Protein AF-A0A972MW54-F1 (afdb_monomer_lite)

pLDDT: mean 91.7, std 4.63, range [66.12, 96.25]

Secondary structure (DSSP, 8-state):
--GGG-BTTB--SS--SSPPPEEEEEEEETTEEEEEEEEPPHHHHHHHHHHTT-SSHHHHHHHHHGGGT--HHHHHHHHHHHHHHHHHTTSS---

Radius of gyration: 15.99 Å; chains: 1; bounding box: 40×33×39 Å

Sequence (95 aa):
WPVHQLSPEFQPSSPPDTATTLLVYRREEADEDVIDFMALTPMLYQVLTLLETAPTAYAAFEEVARPYQMPSVQLQAFAQQTIRDLINQGILRSA

Structure (mmCIF, N/CA/C/O backbone):
data_AF-A0A972MW54-F1
#
_entry.id   AF-A0A972MW54-F1
#
loop_
_atom_site.group_PDB
_atom_site.id
_atom_site.type_symbol
_atom_site.label_atom_id
_atom_site.label_alt_id
_atom_site.label_comp_id
_atom_site.label_asym_id
_atom_site.label_entity_id
_atom_site.label_seq_id
_atom_site.pdbx_PDB_ins_code
_atom_site.Cartn_x
_atom_site.Cartn_y
_atom_site.Cartn_z
_atom_site.occupancy
_atom_site.B_iso_or_equiv
_atom_site.auth_seq_id
_atom_site.auth_comp_id
_atom_site.auth_asym_id
_atom_site.auth_atom_id
_atom_site.pdbx_PDB_model_num
ATOM 1 N N . TRP A 1 1 ? -11.239 -9.373 8.427 1.00 88.31 1 TRP A N 1
ATOM 2 C CA . TRP A 1 1 ? -12.166 -8.378 8.997 1.00 88.31 1 TRP A CA 1
ATOM 3 C C . TRP A 1 1 ? -11.792 -6.993 8.495 1.00 88.31 1 TRP A C 1
ATOM 5 O O . TRP A 1 1 ? -10.598 -6.701 8.481 1.00 88.31 1 TRP A O 1
ATOM 15 N N . PRO A 1 2 ? -12.756 -6.146 8.096 1.00 91.12 2 PRO A N 1
ATOM 16 C CA . PRO A 1 2 ? -12.498 -4.768 7.686 1.00 91.12 2 PRO A CA 1
ATOM 17 C C . PRO A 1 2 ? -12.318 -3.883 8.926 1.00 91.12 2 PRO A C 1
ATOM 19 O O . PRO A 1 2 ? -13.169 -3.065 9.246 1.00 91.12 2 PRO A O 1
ATOM 22 N N . VAL A 1 3 ? -11.217 -4.078 9.657 1.00 92.31 3 VAL A N 1
ATOM 23 C CA . VAL A 1 3 ? -11.016 -3.455 10.981 1.00 92.31 3 VAL A CA 1
ATOM 24 C C . VAL A 1 3 ? -11.105 -1.925 10.958 1.00 92.31 3 VAL A C 1
ATOM 26 O O . VAL A 1 3 ? -11.630 -1.345 11.896 1.00 92.31 3 VAL A O 1
ATOM 29 N N . HIS A 1 4 ? -10.704 -1.298 9.849 1.00 92.56 4 HIS A N 1
ATOM 30 C CA . HIS A 1 4 ? -10.823 0.145 9.602 1.00 92.56 4 HIS A CA 1
ATOM 31 C C . HIS A 1 4 ? -12.266 0.685 9.571 1.00 92.56 4 HIS A C 1
ATOM 33 O O . HIS A 1 4 ? -12.455 1.893 9.603 1.00 92.56 4 HIS A O 1
ATOM 39 N N . GLN A 1 5 ? -13.277 -0.184 9.473 1.00 92.81 5 GLN A N 1
ATOM 40 C CA . GLN A 1 5 ? -14.694 0.200 9.455 1.00 92.81 5 GLN A CA 1
ATOM 41 C C . GLN A 1 5 ? -15.406 -0.119 10.767 1.00 92.81 5 GLN A C 1
ATOM 43 O O . GLN A 1 5 ? -16.557 0.267 10.929 1.00 92.81 5 GLN A O 1
ATOM 48 N N . LEU A 1 6 ? -14.769 -0.863 11.679 1.00 92.00 6 LEU A N 1
ATOM 49 C CA . LEU A 1 6 ? -15.428 -1.291 12.907 1.00 92.00 6 LEU A CA 1
ATOM 50 C C . LEU A 1 6 ? -15.725 -0.077 13.787 1.00 92.00 6 LEU A C 1
ATOM 52 O O . LEU A 1 6 ? -14.822 0.647 14.200 1.00 92.00 6 LEU A O 1
ATOM 56 N N . SER A 1 7 ? -17.003 0.113 14.090 1.00 93.69 7 SER A N 1
ATOM 57 C CA . SER A 1 7 ? -17.505 1.177 14.956 1.00 93.69 7 SER A CA 1
ATOM 58 C C . SER A 1 7 ? -18.731 0.674 15.724 1.00 93.69 7 SER A C 1
ATOM 60 O O . SER A 1 7 ? -19.251 -0.399 15.403 1.00 93.69 7 SER A O 1
ATOM 62 N N . PRO A 1 8 ? -19.242 1.415 16.723 1.00 95.38 8 PRO A N 1
ATOM 63 C CA . PRO A 1 8 ? -20.514 1.075 17.357 1.00 95.38 8 PRO A CA 1
ATOM 64 C C . PRO A 1 8 ? -21.667 0.887 16.353 1.00 95.38 8 PRO A C 1
ATOM 66 O O . PRO A 1 8 ? -22.517 0.023 16.559 1.00 95.38 8 PRO A O 1
ATOM 69 N N . GLU A 1 9 ? -21.666 1.641 15.253 1.00 95.88 9 GLU A N 1
ATOM 70 C CA . GLU A 1 9 ? -22.666 1.610 14.180 1.00 95.88 9 GLU A CA 1
ATOM 71 C C . GLU A 1 9 ? -22.413 0.503 13.141 1.00 95.88 9 GLU A C 1
ATOM 73 O O . GLU A 1 9 ? -23.347 0.094 12.448 1.00 95.88 9 GLU A O 1
ATOM 78 N N . PHE A 1 10 ? -21.181 -0.008 13.031 1.00 92.69 10 PHE A N 1
ATOM 79 C CA . PHE A 1 10 ? -20.803 -1.056 12.081 1.00 92.69 10 PHE A CA 1
ATOM 80 C C . PHE A 1 10 ? -20.095 -2.229 12.773 1.00 92.69 10 PHE A C 1
ATOM 82 O O . PHE A 1 10 ? -18.870 -2.277 12.908 1.00 92.69 10 PHE A O 1
ATOM 89 N N . GLN A 1 11 ? -20.900 -3.212 13.184 1.00 93.62 11 GLN A N 1
ATOM 90 C CA . GLN A 1 11 ? -20.461 -4.430 13.871 1.00 93.62 11 GLN A CA 1
AT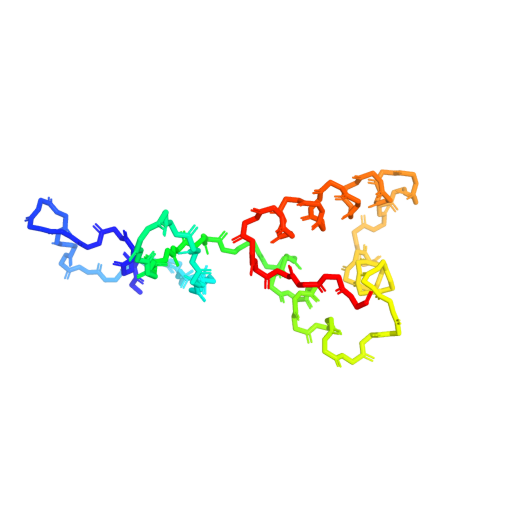OM 91 C C . GLN A 1 11 ? -20.909 -5.671 13.081 1.00 93.62 11 GLN A C 1
ATOM 93 O O . GLN A 1 11 ? -21.932 -6.279 13.408 1.00 93.62 11 GLN A O 1
ATOM 98 N N . PRO A 1 12 ? -20.201 -6.042 11.997 1.00 91.62 12 PRO A N 1
ATOM 99 C CA . PRO A 1 12 ? -20.566 -7.204 11.197 1.00 91.62 12 PRO A CA 1
ATOM 100 C C . PRO A 1 12 ? -20.520 -8.480 12.047 1.00 91.62 12 PRO A C 1
ATOM 102 O O . PRO A 1 12 ? -19.539 -8.754 12.735 1.00 91.62 12 PRO A O 1
ATOM 105 N N . SER A 1 13 ? -21.578 -9.287 11.973 1.00 93.75 13 SER A N 1
ATOM 106 C CA . SER A 1 13 ? -21.703 -10.548 12.717 1.00 93.75 13 SER A CA 1
ATOM 107 C C . SER A 1 13 ? -21.007 -11.735 12.042 1.00 93.75 13 SER A C 1
ATOM 109 O O . SER A 1 13 ? -20.915 -12.814 12.626 1.00 93.75 13 SER A O 1
ATOM 111 N N . SER A 1 14 ? -20.517 -11.551 10.815 1.00 92.94 14 SER A N 1
ATOM 112 C CA . SER A 1 14 ? -19.797 -12.560 10.036 1.00 92.94 14 SER A CA 1
ATOM 113 C C . SER A 1 14 ? -18.629 -11.924 9.274 1.00 92.94 14 SER A C 1
ATOM 115 O O . SER A 1 14 ? -18.691 -10.737 8.934 1.00 92.94 14 SER A O 1
ATOM 117 N N . PRO A 1 15 ? -17.535 -12.673 9.045 1.00 89.44 15 PRO A N 1
ATOM 118 C CA . PRO A 1 15 ? -16.412 -12.171 8.268 1.00 89.44 15 PRO A C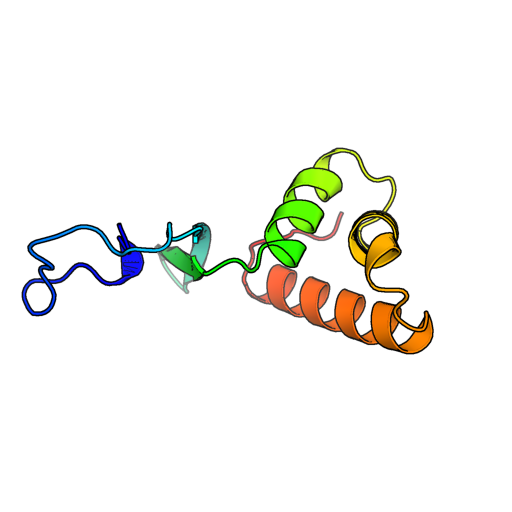A 1
ATOM 119 C C . PRO A 1 15 ? -16.823 -11.961 6.801 1.00 89.44 15 PRO A C 1
ATOM 121 O O . PRO A 1 15 ? -17.674 -12.693 6.301 1.00 89.44 15 PRO A O 1
ATOM 124 N N . PRO A 1 16 ? -16.213 -10.992 6.094 1.00 91.00 16 PRO A N 1
ATOM 125 C CA . PRO A 1 16 ? -16.461 -10.808 4.668 1.00 91.00 16 PRO A CA 1
ATOM 126 C C . PRO A 1 16 ? -15.944 -12.001 3.854 1.00 91.00 16 PRO A C 1
ATOM 128 O O . PRO A 1 16 ? -14.936 -12.610 4.219 1.00 91.00 16 PRO A O 1
ATOM 131 N N . ASP A 1 17 ? -16.576 -12.257 2.706 1.00 93.44 17 ASP A N 1
ATOM 132 C CA . ASP A 1 17 ? -16.174 -13.323 1.774 1.00 93.44 17 ASP A CA 1
ATOM 133 C C . ASP A 1 17 ? -14.744 -13.137 1.247 1.00 93.44 17 ASP A C 1
ATOM 135 O O . ASP A 1 17 ? -14.031 -14.100 0.976 1.00 93.44 17 ASP A O 1
ATOM 139 N N . THR A 1 18 ? -14.313 -11.880 1.099 1.00 89.31 18 THR A N 1
ATOM 140 C CA . THR A 1 18 ? -12.958 -11.524 0.664 1.00 89.31 18 THR A CA 1
ATOM 141 C C . THR A 1 18 ? -12.166 -10.928 1.818 1.00 89.31 18 THR A C 1
ATOM 143 O O . THR A 1 18 ? -12.644 -10.048 2.540 1.00 89.31 18 THR A O 1
ATOM 146 N N . ALA A 1 19 ? -10.921 -11.380 1.974 1.00 89.81 19 ALA A N 1
ATOM 147 C CA . ALA A 1 19 ? -10.010 -10.824 2.961 1.00 89.81 19 ALA A CA 1
ATOM 148 C C . ALA A 1 19 ? -9.735 -9.338 2.685 1.00 89.81 19 ALA A C 1
ATOM 150 O O . ALA A 1 19 ? -9.513 -8.921 1.551 1.00 89.81 19 ALA A O 1
ATOM 151 N N . THR A 1 20 ? -9.722 -8.538 3.748 1.00 91.75 20 THR A N 1
ATOM 152 C CA . THR A 1 20 ? -9.344 -7.126 3.675 1.00 91.75 20 THR A CA 1
ATOM 153 C C . THR A 1 20 ? -7.841 -7.001 3.897 1.00 91.75 20 THR A C 1
ATOM 155 O O . THR A 1 20 ? -7.361 -7.329 4.982 1.00 91.75 20 THR A O 1
ATOM 158 N N . THR A 1 21 ? -7.112 -6.501 2.901 1.00 94.81 21 THR A N 1
ATOM 159 C CA . THR A 1 21 ? -5.688 -6.164 3.031 1.00 94.81 21 THR A CA 1
ATOM 160 C C . THR A 1 21 ? -5.555 -4.666 3.257 1.00 94.81 21 THR A C 1
ATOM 162 O O . THR A 1 21 ? -5.971 -3.867 2.418 1.00 94.81 21 THR A O 1
ATOM 165 N N . LEU A 1 22 ? -5.002 -4.288 4.406 1.00 95.69 22 LEU A N 1
ATOM 166 C CA . LEU A 1 22 ? -4.864 -2.897 4.825 1.00 95.69 22 LEU A CA 1
ATOM 167 C C . LEU A 1 22 ? -3.389 -2.554 5.001 1.00 95.69 22 LEU A C 1
ATOM 169 O O . LEU A 1 22 ? -2.638 -3.325 5.598 1.00 95.69 22 LEU A O 1
ATOM 173 N N . LEU A 1 23 ? -3.006 -1.378 4.523 1.00 94.94 23 LEU A N 1
ATOM 174 C CA . LEU A 1 23 ? -1.828 -0.671 4.984 1.00 94.94 23 LEU A CA 1
ATOM 175 C C . LEU A 1 23 ? -2.220 0.139 6.217 1.00 94.94 23 LEU A C 1
ATOM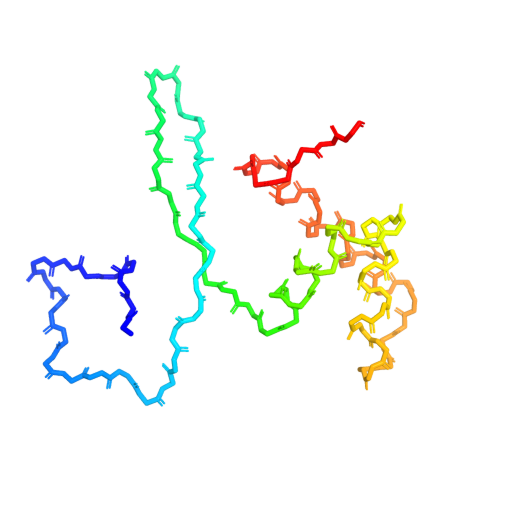 177 O O . LEU A 1 23 ? -3.170 0.919 6.162 1.00 94.94 23 LEU A O 1
ATOM 181 N N . VAL A 1 24 ? -1.483 -0.050 7.305 1.00 94.94 24 VAL A N 1
ATOM 182 C CA . VAL A 1 24 ? -1.612 0.743 8.529 1.00 94.94 24 VAL A CA 1
ATOM 183 C C . VAL A 1 24 ? -0.397 1.646 8.599 1.00 94.94 24 VAL A C 1
ATOM 185 O O . VAL A 1 24 ? 0.730 1.156 8.530 1.00 94.94 24 VAL A O 1
ATOM 188 N N . TYR A 1 25 ? -0.612 2.949 8.699 1.00 93.31 25 TYR A N 1
ATOM 189 C CA . TYR A 1 25 ? 0.478 3.913 8.696 1.00 93.31 25 TYR A CA 1
ATOM 190 C C . TYR A 1 25 ? 0.205 5.048 9.667 1.00 93.31 25 TYR A C 1
ATOM 192 O O . TYR A 1 25 ? -0.918 5.274 10.116 1.00 93.31 25 TYR A O 1
ATOM 200 N N . ARG A 1 26 ? 1.285 5.739 10.011 1.00 92.00 26 ARG A N 1
ATOM 201 C CA . ARG A 1 26 ? 1.251 6.912 10.864 1.00 92.00 26 ARG A CA 1
ATOM 202 C C . ARG A 1 26 ? 1.274 8.150 9.989 1.00 92.00 26 ARG A C 1
ATOM 204 O O . ARG A 1 26 ? 2.153 8.279 9.138 1.00 92.00 26 ARG A O 1
ATOM 211 N N 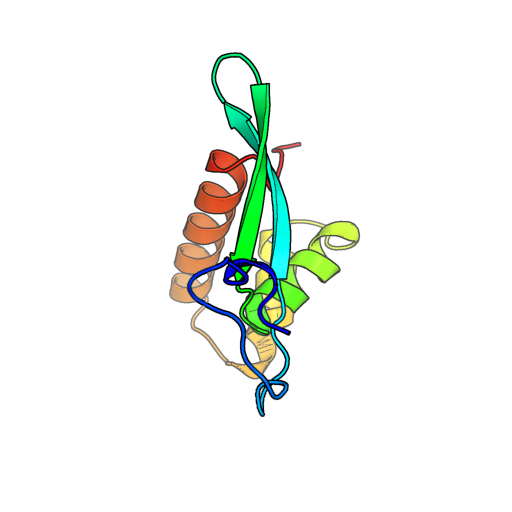. ARG A 1 27 ? 0.337 9.053 10.231 1.00 88.12 27 ARG A N 1
ATOM 212 C CA . ARG A 1 27 ? 0.278 10.377 9.627 1.00 88.12 27 ARG A CA 1
ATOM 213 C C . ARG A 1 27 ? 0.567 11.397 10.721 1.00 88.12 27 ARG A C 1
ATOM 215 O O . ARG A 1 27 ? -0.056 11.358 11.777 1.00 88.12 27 ARG A O 1
ATOM 222 N N . GLU A 1 28 ? 1.525 12.280 10.466 1.00 82.00 28 GLU A N 1
ATOM 223 C CA . GLU A 1 28 ? 1.782 13.419 11.348 1.00 82.00 28 GLU A CA 1
ATOM 224 C C . GLU A 1 28 ? 0.674 14.451 11.110 1.00 82.00 28 GLU A C 1
ATOM 226 O O . GLU A 1 28 ? 0.502 14.961 9.999 1.00 82.00 28 GLU A O 1
ATOM 231 N N . GLU A 1 29 ? -0.120 14.711 12.142 1.00 80.81 29 GLU A N 1
ATOM 232 C CA . GLU A 1 29 ? -1.062 15.822 12.202 1.00 80.81 29 GLU A CA 1
ATOM 233 C C . GLU A 1 29 ? -0.525 16.836 13.221 1.00 80.81 29 GLU A C 1
ATOM 235 O O . GLU A 1 29 ? 0.254 16.457 14.088 1.00 80.81 29 GLU A O 1
ATOM 240 N N . ALA A 1 30 ? -0.860 18.123 13.071 1.00 74.50 30 ALA A N 1
ATOM 241 C CA . ALA A 1 30 ? -0.113 19.282 13.592 1.00 74.50 30 ALA A CA 1
ATOM 242 C C . ALA A 1 30 ? 0.529 19.149 14.993 1.00 74.50 30 ALA A C 1
ATOM 244 O O . ALA A 1 30 ? 1.613 19.692 15.192 1.00 74.50 30 ALA A O 1
ATOM 245 N N . ASP A 1 31 ? -0.101 18.424 15.920 1.00 80.25 31 ASP A N 1
ATOM 246 C CA . ASP A 1 31 ? 0.379 18.223 17.289 1.00 80.25 31 ASP A CA 1
ATOM 247 C C . ASP A 1 31 ? 0.330 16.752 17.769 1.00 80.25 31 ASP A C 1
ATOM 249 O O . ASP A 1 31 ? 0.672 16.475 18.921 1.00 80.25 31 ASP A O 1
ATOM 253 N N . GLU A 1 32 ? -0.079 15.794 16.925 1.00 84.00 32 GLU A N 1
ATOM 254 C CA . GLU A 1 32 ? -0.198 14.382 17.311 1.00 84.00 32 GLU A CA 1
ATOM 255 C C . GLU A 1 32 ? 0.009 13.388 16.156 1.00 84.00 32 GLU A C 1
ATOM 257 O O . GLU A 1 32 ? -0.294 13.641 14.989 1.00 84.00 32 GLU A O 1
ATOM 262 N N . ASP A 1 33 ? 0.523 12.210 16.509 1.00 85.31 33 ASP A N 1
ATOM 263 C CA . ASP A 1 33 ? 0.610 11.073 15.600 1.00 85.31 33 ASP A CA 1
ATOM 264 C C . ASP A 1 33 ? -0.767 10.409 15.479 1.00 85.31 33 ASP A C 1
ATOM 266 O O . ASP A 1 33 ? -1.275 9.834 16.445 1.00 85.31 33 ASP A O 1
ATOM 270 N N . VAL A 1 34 ? -1.343 10.416 14.276 1.00 89.62 34 VAL A N 1
ATOM 271 C CA . VAL A 1 34 ? -2.605 9.727 13.984 1.00 89.62 34 VAL A CA 1
ATOM 272 C C . VAL A 1 34 ? -2.321 8.439 13.216 1.00 89.62 34 VAL A C 1
ATOM 274 O O . VAL A 1 34 ? -1.527 8.415 12.274 1.00 89.62 34 VAL A O 1
ATOM 277 N N . ILE A 1 35 ? -2.971 7.345 13.617 1.00 91.19 35 ILE A N 1
ATOM 278 C CA . ILE A 1 35 ? -2.937 6.077 12.881 1.00 91.19 35 ILE A CA 1
ATOM 279 C C . ILE A 1 35 ? -4.079 6.058 11.874 1.00 91.19 35 ILE A C 1
ATOM 281 O O . ILE A 1 35 ? -5.232 6.277 12.238 1.00 91.19 35 ILE A O 1
ATOM 285 N N . ASP A 1 36 ? -3.751 5.754 10.624 1.00 92.69 36 ASP A N 1
ATOM 286 C CA . ASP A 1 36 ? -4.703 5.698 9.522 1.00 92.69 36 ASP A CA 1
ATOM 287 C C . ASP A 1 36 ? -4.592 4.370 8.756 1.00 92.69 36 ASP A C 1
ATOM 289 O O . ASP A 1 36 ? -3.622 3.610 8.89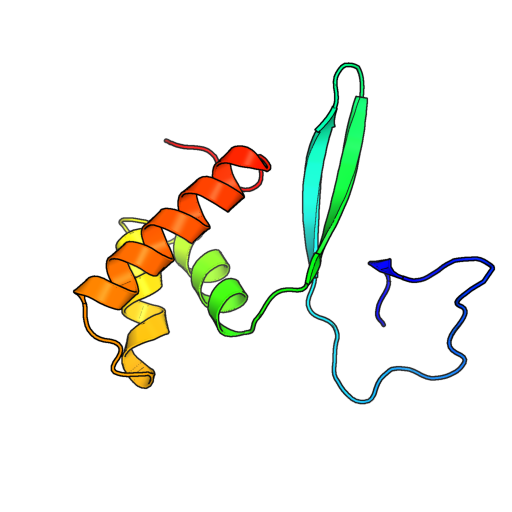6 1.00 92.69 36 ASP A O 1
ATOM 293 N N . PHE A 1 37 ? -5.617 4.074 7.960 1.00 94.56 37 PHE A N 1
ATOM 294 C CA . PHE A 1 37 ? -5.770 2.820 7.237 1.00 94.56 37 PHE A CA 1
ATOM 295 C C . PHE A 1 37 ? -6.058 3.071 5.759 1.00 94.56 37 PHE A C 1
ATOM 297 O O . PHE A 1 37 ? -7.006 3.762 5.399 1.00 94.56 37 PHE A O 1
ATOM 304 N N . MET A 1 38 ? -5.313 2.398 4.884 1.00 93.62 38 MET A N 1
ATOM 305 C CA . MET A 1 38 ? -5.575 2.382 3.446 1.00 93.62 38 MET A CA 1
ATOM 306 C C . MET A 1 38 ? -5.823 0.953 2.972 1.00 93.62 38 MET A C 1
ATOM 308 O O . MET A 1 38 ? -5.011 0.059 3.205 1.00 93.62 38 MET A O 1
ATOM 312 N N . ALA A 1 39 ? -6.925 0.727 2.258 1.00 93.50 39 ALA A N 1
ATOM 313 C CA . ALA A 1 39 ? -7.143 -0.540 1.569 1.00 93.50 39 ALA A CA 1
ATOM 314 C C . ALA A 1 39 ? -6.147 -0.700 0.415 1.00 93.50 39 ALA A C 1
ATOM 316 O O . ALA A 1 39 ? -6.055 0.156 -0.465 1.00 93.50 39 ALA A O 1
ATOM 317 N N . LEU A 1 40 ? -5.410 -1.810 0.410 1.00 93.94 40 LEU A N 1
ATOM 318 C CA . LEU A 1 40 ? -4.431 -2.102 -0.628 1.00 93.94 40 LEU A CA 1
ATOM 319 C C . LEU A 1 40 ? -5.045 -2.929 -1.751 1.00 93.94 40 LEU A C 1
ATOM 321 O O . LEU A 1 40 ? -5.709 -3.941 -1.521 1.00 93.94 40 LEU A O 1
ATOM 325 N N . THR A 1 41 ? -4.731 -2.545 -2.986 1.00 91.62 41 THR A N 1
ATOM 326 C CA . THR A 1 41 ? -4.901 -3.443 -4.129 1.00 91.62 41 THR A CA 1
ATOM 327 C C . THR A 1 41 ? -3.802 -4.516 -4.112 1.00 91.62 41 THR A C 1
ATOM 329 O O . THR A 1 41 ? -2.702 -4.256 -3.613 1.00 91.62 41 THR A O 1
ATOM 332 N N . PRO A 1 42 ? -4.030 -5.707 -4.702 1.00 91.19 42 PRO A N 1
ATOM 333 C CA . PRO A 1 42 ? -2.998 -6.744 -4.788 1.00 91.19 42 PRO A CA 1
ATOM 334 C C . PRO A 1 42 ? -1.718 -6.280 -5.494 1.00 91.19 42 PRO A C 1
ATOM 336 O O . PRO A 1 42 ? -0.625 -6.712 -5.136 1.00 91.19 42 PRO A O 1
ATOM 339 N N . MET A 1 43 ? -1.852 -5.395 -6.488 1.00 91.62 43 MET A N 1
ATOM 340 C CA . MET A 1 43 ? -0.719 -4.801 -7.196 1.00 91.62 43 MET A CA 1
ATOM 341 C C . MET A 1 43 ? 0.087 -3.889 -6.269 1.00 91.62 43 MET A C 1
ATOM 343 O O . MET A 1 43 ? 1.302 -4.036 -6.179 1.00 91.62 43 MET A O 1
ATOM 347 N N . LEU A 1 44 ? -0.579 -2.979 -5.550 1.00 93.38 44 LEU A N 1
ATOM 348 C CA . LEU A 1 44 ? 0.115 -2.052 -4.660 1.00 93.38 44 LEU A CA 1
ATOM 349 C C . LEU A 1 44 ? 0.787 -2.783 -3.493 1.00 93.38 44 LEU A C 1
ATOM 351 O O . LEU A 1 44 ? 1.915 -2.451 -3.150 1.00 93.38 44 LEU A O 1
ATOM 355 N N . TYR A 1 45 ? 0.147 -3.820 -2.944 1.00 94.75 45 TYR A N 1
ATOM 356 C CA . TYR A 1 45 ? 0.762 -4.689 -1.938 1.00 94.75 45 TYR A CA 1
ATOM 357 C C . TYR A 1 45 ? 2.093 -5.278 -2.429 1.00 94.75 45 TYR A C 1
ATOM 359 O O . TYR A 1 45 ? 3.113 -5.112 -1.767 1.00 94.75 45 TYR A O 1
ATOM 367 N N . GLN A 1 46 ? 2.106 -5.892 -3.617 1.00 95.12 46 GLN A N 1
ATOM 368 C CA . GLN A 1 46 ? 3.324 -6.480 -4.184 1.00 95.12 46 GLN A CA 1
ATOM 369 C C . GLN A 1 46 ? 4.414 -5.437 -4.439 1.00 95.12 46 GLN A C 1
ATOM 371 O O . GLN A 1 46 ? 5.582 -5.703 -4.169 1.00 95.12 46 GLN A O 1
ATOM 376 N N . VAL A 1 47 ? 4.040 -4.247 -4.924 1.00 95.62 47 VAL A N 1
ATOM 377 C CA . VAL A 1 47 ? 4.995 -3.150 -5.124 1.00 95.62 47 VAL A CA 1
ATOM 378 C C . VAL A 1 47 ? 5.636 -2.774 -3.795 1.00 95.62 47 VAL A C 1
ATOM 380 O O . VAL A 1 47 ? 6.859 -2.761 -3.710 1.00 95.62 47 VAL A O 1
ATOM 383 N N . LEU A 1 48 ? 4.832 -2.520 -2.757 1.00 94.44 48 LEU A N 1
ATOM 384 C CA . LEU A 1 48 ? 5.327 -2.137 -1.433 1.00 94.44 48 LEU A CA 1
ATOM 385 C C . LEU A 1 48 ? 6.251 -3.206 -0.835 1.00 94.44 48 LEU A C 1
ATOM 387 O O . LEU A 1 48 ? 7.292 -2.859 -0.290 1.00 94.44 48 LEU A O 1
ATOM 391 N N . THR A 1 49 ? 5.925 -4.492 -0.992 1.00 94.38 49 THR A N 1
ATOM 392 C CA . THR A 1 49 ? 6.797 -5.592 -0.547 1.00 94.38 49 THR A CA 1
ATOM 393 C C . THR A 1 49 ? 8.121 -5.638 -1.314 1.00 94.38 49 THR A C 1
ATOM 395 O O . THR A 1 49 ? 9.154 -5.968 -0.740 1.00 94.38 49 THR A O 1
ATOM 398 N N . LEU A 1 50 ? 8.126 -5.291 -2.604 1.00 95.75 50 LEU A N 1
ATOM 399 C CA . LEU A 1 50 ? 9.353 -5.262 -3.402 1.00 95.75 50 LEU A CA 1
ATOM 400 C C . LEU A 1 50 ? 10.205 -4.015 -3.162 1.00 95.75 50 LEU A C 1
ATOM 402 O O . LEU A 1 50 ? 11.416 -4.090 -3.363 1.00 95.75 50 LEU A O 1
ATOM 406 N N . LEU A 1 51 ? 9.626 -2.898 -2.707 1.00 92.31 51 LEU A N 1
ATOM 407 C CA . LEU A 1 51 ? 10.372 -1.659 -2.445 1.00 92.31 51 LEU A CA 1
ATOM 408 C C . LEU A 1 51 ? 11.555 -1.852 -1.488 1.00 92.31 51 LEU A C 1
ATOM 410 O O . LEU A 1 51 ? 12.551 -1.152 -1.629 1.00 92.31 51 LEU A O 1
ATOM 414 N N . GLU A 1 52 ? 11.474 -2.803 -0.555 1.00 87.62 52 GLU A N 1
ATOM 415 C CA . GLU A 1 52 ? 12.548 -3.083 0.410 1.00 87.62 52 GLU A CA 1
ATOM 416 C C . GLU A 1 52 ? 13.827 -3.630 -0.239 1.00 87.62 52 GLU A C 1
ATOM 418 O O . GLU A 1 52 ? 14.916 -3.497 0.316 1.00 87.62 52 GLU A O 1
ATOM 423 N N . THR A 1 53 ? 13.704 -4.265 -1.407 1.00 93.56 53 THR A N 1
ATOM 424 C CA . THR A 1 53 ? 14.813 -4.966 -2.079 1.00 93.56 53 THR A CA 1
ATOM 425 C C . THR A 1 53 ? 15.083 -4.450 -3.489 1.00 93.56 53 THR A C 1
ATOM 427 O O . THR A 1 53 ? 16.153 -4.699 -4.046 1.00 93.56 53 THR A O 1
ATOM 430 N N . ALA A 1 54 ? 14.132 -3.724 -4.078 1.00 94.19 54 ALA A N 1
ATOM 431 C CA . ALA A 1 54 ? 14.262 -3.160 -5.406 1.00 94.19 54 ALA A CA 1
ATOM 432 C C . ALA A 1 54 ? 15.303 -2.025 -5.427 1.00 94.19 54 ALA A C 1
ATOM 434 O O . ALA A 1 54 ? 15.367 -1.216 -4.502 1.00 94.19 54 ALA A O 1
ATOM 435 N N . PRO A 1 55 ? 16.084 -1.893 -6.515 1.00 93.31 55 PRO A N 1
ATOM 436 C CA . PRO A 1 55 ? 17.092 -0.838 -6.629 1.00 93.31 55 PRO A CA 1
ATOM 437 C C . PRO A 1 55 ? 16.472 0.560 -6.736 1.00 93.31 55 PRO A C 1
ATOM 439 O O . PRO A 1 55 ? 17.094 1.550 -6.363 1.00 93.31 55 PRO A O 1
ATOM 442 N N . THR A 1 56 ? 15.254 0.655 -7.276 1.00 92.62 56 THR A N 1
ATOM 443 C CA . THR A 1 56 ? 14.475 1.892 -7.341 1.00 92.62 56 THR A CA 1
ATOM 444 C C . THR A 1 56 ? 12.996 1.578 -7.164 1.00 92.62 56 THR A C 1
ATOM 446 O O . THR A 1 56 ? 12.546 0.470 -7.466 1.00 92.62 56 THR A O 1
ATOM 449 N N . ALA A 1 57 ? 12.216 2.579 -6.751 1.00 92.31 57 ALA A N 1
ATOM 450 C CA . ALA A 1 57 ? 10.769 2.423 -6.659 1.00 92.31 57 ALA A CA 1
ATOM 451 C C . ALA A 1 57 ? 10.146 2.066 -8.017 1.00 92.31 57 ALA A C 1
ATOM 453 O O . ALA A 1 57 ? 9.307 1.176 -8.096 1.00 92.31 57 ALA A O 1
ATOM 454 N N . TYR A 1 58 ? 10.610 2.692 -9.102 1.00 93.19 58 TYR A N 1
ATOM 455 C CA . TYR A 1 58 ? 10.124 2.389 -10.448 1.00 93.19 58 TYR A CA 1
ATOM 456 C C . TYR A 1 58 ? 10.422 0.938 -10.869 1.00 93.19 58 TYR A C 1
ATOM 458 O O . TYR A 1 58 ? 9.547 0.289 -11.434 1.00 93.19 58 TYR A O 1
ATOM 466 N N . ALA A 1 59 ? 11.588 0.387 -10.509 1.00 94.62 59 ALA A N 1
ATOM 467 C CA . ALA A 1 59 ? 11.915 -1.014 -10.789 1.00 94.62 59 ALA A CA 1
ATOM 468 C C . ALA A 1 59 ? 10.942 -1.996 -10.106 1.00 94.62 59 ALA A C 1
ATOM 470 O O . ALA A 1 59 ? 10.582 -3.011 -10.700 1.00 94.62 59 ALA A O 1
ATOM 471 N N . ALA A 1 60 ? 10.460 -1.680 -8.897 1.00 96.25 60 ALA A N 1
ATOM 472 C CA . ALA A 1 60 ? 9.417 -2.475 -8.243 1.00 96.25 60 ALA A CA 1
ATOM 473 C C . ALA A 1 60 ? 8.097 -2.443 -9.035 1.00 96.25 60 ALA A C 1
ATOM 475 O O . ALA A 1 60 ? 7.464 -3.481 -9.225 1.00 96.25 60 ALA A O 1
ATOM 476 N N . PHE A 1 61 ? 7.694 -1.275 -9.549 1.00 95.56 61 PHE A N 1
ATOM 477 C CA . PHE A 1 61 ? 6.507 -1.160 -10.404 1.00 95.56 61 PHE A CA 1
ATOM 478 C C . PHE A 1 61 ? 6.657 -1.937 -11.717 1.00 95.56 61 PHE A C 1
ATOM 480 O O . PHE A 1 61 ? 5.710 -2.609 -12.116 1.00 95.56 61 PHE A O 1
ATOM 487 N N . GLU A 1 62 ? 7.820 -1.889 -12.373 1.00 94.62 62 GLU A N 1
ATOM 488 C CA . GLU A 1 62 ? 8.079 -2.666 -13.594 1.00 94.62 62 GLU A CA 1
ATOM 489 C C . GLU A 1 62 ? 7.998 -4.176 -13.362 1.00 94.62 62 GLU A C 1
ATOM 491 O O . GLU A 1 62 ? 7.377 -4.884 -14.158 1.00 94.62 62 GLU A O 1
ATOM 496 N N . GLU A 1 63 ? 8.564 -4.667 -12.258 1.00 94.75 63 GLU A N 1
ATOM 497 C CA . GLU A 1 63 ? 8.516 -6.086 -11.899 1.00 94.75 63 GLU A CA 1
ATOM 498 C C . GLU A 1 63 ? 7.069 -6.563 -11.706 1.00 94.75 63 GLU A C 1
ATOM 500 O O . GLU A 1 63 ? 6.645 -7.540 -12.328 1.00 94.75 63 GLU A O 1
ATOM 505 N N . VAL A 1 64 ? 6.280 -5.835 -10.906 1.00 95.00 64 VAL A N 1
ATOM 506 C CA . VAL A 1 64 ? 4.885 -6.202 -10.604 1.00 95.00 64 VAL A CA 1
ATOM 507 C C . VAL A 1 64 ? 3.968 -6.017 -11.810 1.00 95.00 64 VAL A C 1
ATOM 509 O O . VAL A 1 64 ? 3.023 -6.784 -11.988 1.00 95.00 64 VAL A O 1
ATOM 512 N N . ALA A 1 65 ? 4.217 -5.010 -12.648 1.00 93.75 65 ALA A N 1
ATOM 513 C CA . ALA A 1 65 ? 3.386 -4.720 -13.812 1.00 93.75 65 ALA A CA 1
ATOM 514 C C . ALA A 1 65 ? 3.641 -5.668 -14.997 1.00 93.75 65 ALA A C 1
ATOM 516 O O . ALA A 1 65 ? 2.814 -5.723 -15.910 1.00 93.75 65 ALA A O 1
ATOM 517 N N . ARG A 1 66 ? 4.740 -6.440 -14.990 1.00 91.38 66 ARG A N 1
ATOM 518 C CA . ARG A 1 66 ? 5.126 -7.342 -16.090 1.00 91.38 66 ARG A CA 1
ATOM 519 C C . ARG A 1 66 ? 3.987 -8.250 -16.590 1.00 91.38 66 ARG A C 1
ATOM 521 O O . ARG A 1 66 ? 3.807 -8.318 -17.807 1.00 91.38 66 ARG A O 1
ATOM 528 N N . PRO A 1 67 ? 3.180 -8.910 -15.731 1.00 93.06 67 PRO A N 1
ATOM 529 C CA . PRO A 1 67 ? 2.090 -9.778 -16.188 1.00 93.06 67 PRO A CA 1
ATOM 530 C C . PRO A 1 67 ? 0.957 -9.023 -16.896 1.00 93.06 67 PRO A C 1
ATOM 532 O O . PRO A 1 67 ? 0.237 -9.613 -17.697 1.00 93.06 67 PRO A O 1
ATOM 535 N N . TYR A 1 68 ? 0.800 -7.727 -16.616 1.00 88.75 68 TYR A N 1
ATOM 536 C CA . TYR A 1 68 ? -0.294 -6.899 -17.124 1.00 88.75 68 TYR A CA 1
ATOM 537 C C . TYR A 1 68 ? 0.007 -6.269 -18.489 1.00 88.75 68 TYR A C 1
ATOM 539 O O . TYR A 1 68 ? -0.884 -5.658 -19.073 1.00 88.75 68 TYR A O 1
ATOM 547 N N . GLN A 1 69 ? 1.242 -6.402 -18.994 1.00 89.38 69 GLN A N 1
ATOM 548 C CA . GLN A 1 69 ? 1.678 -5.865 -20.293 1.00 89.38 69 GLN A CA 1
ATOM 549 C C . GLN A 1 69 ? 1.323 -4.376 -20.481 1.00 89.38 69 GLN A C 1
ATOM 551 O O . GLN A 1 69 ? 0.954 -3.932 -21.569 1.00 89.38 69 GLN A O 1
ATOM 556 N N . MET A 1 70 ? 1.412 -3.598 -19.399 1.00 87.88 70 MET A N 1
ATOM 557 C CA . MET A 1 70 ? 1.079 -2.175 -19.412 1.00 87.88 70 MET A CA 1
ATOM 558 C C . MET A 1 70 ? 2.100 -1.392 -20.260 1.00 87.88 70 MET A C 1
ATOM 560 O O . MET A 1 70 ? 3.304 -1.615 -20.109 1.00 87.88 70 MET A O 1
ATOM 564 N N . PRO A 1 71 ? 1.668 -0.445 -21.116 1.00 92.56 71 PRO A N 1
ATOM 565 C CA . PRO A 1 71 ? 2.587 0.425 -21.845 1.00 92.56 71 PRO A CA 1
ATOM 566 C C . PRO A 1 71 ? 3.494 1.214 -20.892 1.00 92.56 71 PRO A C 1
ATOM 568 O O . PRO A 1 71 ? 3.008 1.800 -19.924 1.00 92.56 71 PRO A O 1
ATOM 571 N N . SER A 1 72 ? 4.792 1.308 -21.197 1.00 90.25 72 SER A N 1
ATOM 572 C CA . SER A 1 72 ? 5.785 1.936 -20.307 1.00 90.25 72 SER A CA 1
ATOM 573 C C . SER A 1 72 ? 5.428 3.372 -19.911 1.00 90.25 72 SER A C 1
ATOM 575 O O . SER A 1 72 ? 5.582 3.747 -18.756 1.00 90.25 72 SER A O 1
ATOM 577 N N . VAL A 1 73 ? 4.875 4.165 -20.836 1.00 93.75 73 VAL A N 1
ATOM 578 C CA . VAL A 1 73 ? 4.441 5.548 -20.555 1.00 93.75 73 VAL A CA 1
ATOM 579 C C . VAL A 1 73 ? 3.308 5.583 -19.524 1.00 93.75 73 VAL A C 1
ATOM 581 O O . VAL A 1 73 ? 3.306 6.426 -18.628 1.00 93.75 73 VAL A O 1
ATOM 584 N N . GLN A 1 74 ? 2.354 4.655 -19.627 1.00 94.06 74 GLN A N 1
ATOM 585 C CA . GLN A 1 74 ? 1.242 4.555 -18.684 1.00 94.06 74 GLN A CA 1
ATOM 5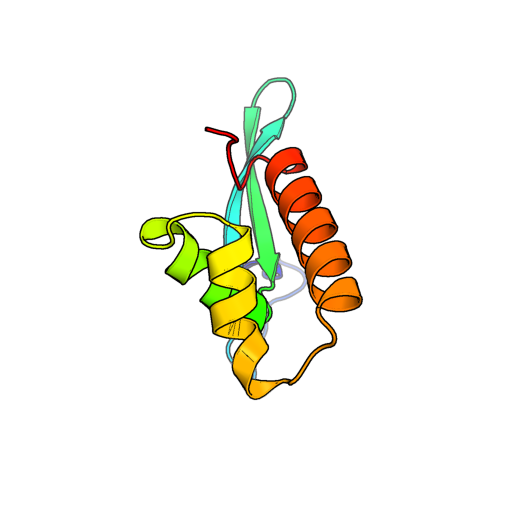86 C C . GLN A 1 74 ? 1.733 4.082 -17.314 1.00 94.06 74 GLN A C 1
ATOM 588 O O . GLN A 1 74 ? 1.345 4.658 -16.298 1.00 94.06 74 GLN A O 1
ATOM 593 N N . LEU A 1 75 ? 2.620 3.084 -17.292 1.00 94.06 75 LEU A N 1
ATOM 594 C CA . LEU A 1 75 ? 3.222 2.582 -16.063 1.00 94.06 75 LEU A CA 1
ATOM 595 C C . LEU A 1 75 ? 4.022 3.668 -15.343 1.00 94.06 75 LEU A C 1
ATOM 597 O O . LEU A 1 75 ? 3.887 3.824 -14.134 1.00 94.06 75 LEU A O 1
ATOM 601 N N . GLN A 1 76 ? 4.812 4.451 -16.075 1.00 94.38 76 GLN A N 1
ATOM 602 C CA . GLN A 1 76 ? 5.600 5.541 -15.511 1.00 94.38 76 GLN A CA 1
ATOM 603 C C . GLN A 1 76 ? 4.718 6.630 -14.901 1.00 94.38 76 GLN A C 1
ATOM 605 O O . GLN A 1 76 ? 4.964 7.047 -13.769 1.00 94.38 76 GLN A O 1
ATOM 610 N N . ALA A 1 77 ? 3.671 7.059 -15.610 1.00 94.69 77 ALA A N 1
ATOM 611 C CA . ALA A 1 77 ? 2.730 8.047 -15.089 1.00 94.69 77 ALA A CA 1
ATOM 612 C C . ALA A 1 77 ? 2.019 7.539 -13.823 1.00 94.69 77 ALA A C 1
ATOM 614 O O . ALA A 1 77 ? 1.914 8.270 -12.837 1.00 94.69 77 ALA A O 1
ATOM 615 N N . PHE A 1 78 ? 1.585 6.275 -13.834 1.00 92.50 78 PHE A N 1
ATOM 616 C CA . PHE A 1 78 ? 0.960 5.629 -12.684 1.00 92.50 78 PHE A CA 1
ATOM 617 C C . PHE A 1 78 ? 1.920 5.540 -11.492 1.00 92.50 78 PHE A C 1
ATOM 619 O O . PHE A 1 78 ? 1.608 6.057 -10.422 1.00 92.50 78 PHE A O 1
ATOM 626 N N . ALA A 1 79 ? 3.113 4.973 -11.688 1.00 94.44 79 ALA A N 1
ATOM 627 C CA . ALA A 1 79 ? 4.120 4.822 -10.644 1.00 94.44 79 ALA A CA 1
ATOM 628 C C . ALA A 1 79 ? 4.498 6.175 -10.029 1.00 94.44 79 ALA A C 1
ATOM 630 O O . ALA A 1 79 ? 4.531 6.316 -8.809 1.00 94.44 79 ALA A O 1
ATOM 631 N N . GLN A 1 80 ? 4.726 7.196 -10.860 1.00 95.06 80 GLN A N 1
ATOM 632 C CA . GLN A 1 80 ? 5.071 8.533 -10.386 1.00 95.06 80 GLN A CA 1
ATOM 633 C C . GLN A 1 80 ? 3.947 9.151 -9.551 1.00 95.06 80 GLN A C 1
ATOM 635 O O . GLN A 1 80 ? 4.222 9.751 -8.512 1.00 95.06 80 GLN A O 1
ATOM 640 N N . GLN A 1 81 ? 2.692 9.016 -9.985 1.00 95.44 81 GLN A N 1
ATOM 641 C CA . GLN A 1 81 ? 1.557 9.517 -9.219 1.00 95.44 81 GLN A CA 1
ATOM 642 C C . GLN A 1 81 ? 1.436 8.789 -7.878 1.00 95.44 81 GLN A C 1
ATOM 644 O O . GLN A 1 81 ? 1.411 9.443 -6.840 1.00 95.44 81 GLN A O 1
ATOM 649 N N . THR A 1 82 ? 1.467 7.455 -7.886 1.00 94.50 82 THR A N 1
ATOM 650 C CA . THR A 1 82 ? 1.357 6.648 -6.668 1.00 94.50 82 THR A CA 1
ATOM 651 C C . THR A 1 82 ? 2.481 6.944 -5.680 1.00 94.50 82 THR A C 1
ATOM 653 O O . THR A 1 82 ? 2.210 7.156 -4.505 1.00 94.50 82 THR A O 1
ATOM 656 N N . ILE A 1 83 ? 3.737 7.020 -6.129 1.00 94.56 83 ILE A N 1
ATOM 657 C CA . ILE A 1 83 ? 4.869 7.329 -5.242 1.00 94.56 83 ILE A CA 1
ATOM 658 C C . ILE A 1 83 ? 4.700 8.715 -4.609 1.00 94.56 83 ILE A C 1
ATOM 660 O O . ILE A 1 83 ? 4.912 8.857 -3.407 1.00 94.56 83 ILE A O 1
ATOM 664 N N . ARG A 1 84 ? 4.284 9.726 -5.385 1.00 94.81 84 ARG A N 1
ATOM 665 C CA . ARG A 1 84 ? 4.017 11.069 -4.843 1.00 94.81 84 ARG A CA 1
ATOM 666 C C . ARG A 1 84 ? 2.930 11.040 -3.778 1.00 94.81 84 ARG A C 1
ATOM 668 O O . ARG A 1 84 ? 3.121 11.634 -2.724 1.00 94.81 84 ARG A O 1
ATOM 675 N N . ASP A 1 85 ? 1.831 10.340 -4.030 1.00 93.50 85 ASP A N 1
ATOM 676 C CA . ASP A 1 85 ? 0.722 10.260 -3.079 1.00 93.50 85 ASP A CA 1
ATOM 677 C C . ASP A 1 85 ? 1.147 9.566 -1.780 1.00 93.50 85 ASP A C 1
ATOM 679 O O . ASP A 1 85 ? 0.854 10.063 -0.694 1.00 93.50 85 ASP A O 1
ATOM 683 N N . LEU A 1 86 ? 1.916 8.479 -1.876 1.00 93.25 86 LEU A N 1
ATOM 684 C CA . LEU A 1 86 ? 2.446 7.778 -0.705 1.00 93.25 86 LEU A CA 1
ATOM 685 C C . LEU A 1 86 ? 3.456 8.628 0.084 1.00 93.25 86 LEU A C 1
ATOM 687 O O . LEU A 1 86 ? 3.463 8.574 1.312 1.00 93.25 86 LEU A O 1
ATOM 691 N N . ILE A 1 87 ? 4.288 9.429 -0.589 1.00 93.31 87 ILE A N 1
ATOM 692 C CA . ILE A 1 87 ? 5.202 10.371 0.079 1.00 93.31 87 ILE A CA 1
ATOM 693 C C . ILE A 1 87 ? 4.416 11.481 0.779 1.00 93.31 87 ILE A C 1
ATOM 695 O O . ILE A 1 87 ? 4.681 11.780 1.939 1.00 93.31 87 ILE A O 1
ATOM 699 N N . ASN A 1 88 ? 3.418 12.061 0.108 1.00 91.81 88 ASN A N 1
ATOM 700 C CA . ASN A 1 88 ? 2.589 13.126 0.673 1.00 91.81 88 ASN A CA 1
ATOM 701 C C . ASN A 1 88 ? 1.812 12.665 1.914 1.00 91.81 88 ASN A C 1
ATOM 703 O O . ASN A 1 88 ? 1.557 13.462 2.810 1.00 91.81 88 ASN A O 1
ATOM 707 N N . GLN A 1 89 ? 1.449 11.384 1.975 1.00 90.75 89 GLN A N 1
ATOM 708 C CA . GLN A 1 89 ? 0.800 10.775 3.138 1.00 90.75 89 GLN A CA 1
ATOM 709 C C . GLN A 1 89 ? 1.787 10.335 4.231 1.00 90.75 89 GLN A C 1
ATOM 711 O O . GLN A 1 89 ? 1.361 9.825 5.264 1.00 90.75 89 GLN A O 1
ATOM 716 N N . GLY A 1 90 ? 3.096 10.503 4.017 1.00 90.62 90 GLY A N 1
ATOM 717 C CA . GLY A 1 90 ? 4.141 10.093 4.958 1.00 90.62 90 GLY A CA 1
ATOM 718 C C . GLY A 1 90 ? 4.386 8.581 5.018 1.00 90.62 90 GLY A C 1
ATOM 719 O O . GLY A 1 90 ? 5.135 8.122 5.880 1.00 90.62 90 GLY A O 1
ATOM 720 N N . ILE A 1 91 ? 3.788 7.807 4.105 1.00 92.44 91 ILE A N 1
ATOM 721 C CA . ILE A 1 91 ? 3.935 6.346 4.018 1.00 92.44 91 ILE A CA 1
ATOM 722 C C . ILE A 1 91 ? 5.330 5.983 3.512 1.00 92.44 91 ILE A C 1
ATOM 724 O O . ILE A 1 91 ? 5.993 5.107 4.064 1.00 92.44 91 ILE A O 1
ATOM 728 N N . LEU A 1 92 ? 5.769 6.652 2.445 1.00 91.88 92 LEU A N 1
ATOM 729 C CA . LEU A 1 92 ? 7.120 6.520 1.915 1.00 91.88 92 LEU A CA 1
ATOM 730 C C . LEU A 1 92 ? 7.927 7.766 2.255 1.00 91.88 92 LEU A C 1
ATOM 732 O O . LEU A 1 92 ? 7.407 8.878 2.289 1.00 91.88 92 LEU A O 1
ATOM 736 N N . ARG A 1 93 ? 9.229 7.581 2.457 1.00 87.12 93 ARG A N 1
ATOM 737 C CA . ARG A 1 93 ? 10.181 8.681 2.611 1.00 87.12 93 ARG A CA 1
ATOM 738 C C . ARG A 1 93 ? 11.110 8.683 1.409 1.00 87.12 93 ARG A C 1
ATOM 740 O O . ARG A 1 93 ? 11.575 7.625 0.990 1.00 87.12 93 ARG A O 1
ATOM 747 N N . SER A 1 94 ? 11.359 9.859 0.842 1.00 80.00 94 SER A N 1
ATOM 748 C CA . SER A 1 94 ? 12.422 10.011 -0.150 1.00 80.00 94 SER A CA 1
ATOM 749 C C . SER A 1 94 ? 13.769 9.797 0.538 1.00 80.00 94 SER A C 1
ATOM 751 O O . SER A 1 94 ? 14.008 10.399 1.588 1.00 80.00 94 SER A O 1
ATOM 753 N N . ALA A 1 95 ? 14.605 8.936 -0.042 1.00 66.12 95 ALA A N 1
ATOM 754 C CA . ALA A 1 95 ? 16.008 8.799 0.343 1.00 66.12 95 ALA A CA 1
ATOM 755 C C . ALA A 1 95 ? 16.813 10.055 -0.016 1.00 66.12 95 ALA A C 1
ATOM 757 O O . ALA A 1 95 ? 16.444 10.723 -1.012 1.00 66.12 95 ALA A O 1
#

Foldseek 3Di:
DPVQPDDPVDDDPDDDPDDFDWDWDWADDPPDTDIDIDTDDPLRVQLVVCCVPDPDSLSSLCVSCVVVPDDPVVSVVVSVVVVVVCVVRVNDDDD